Protein AF-A0A5M6DFV0-F1 (afdb_monomer_lite)

Sequence (159 aa):
MPEANSPAPLLLTHPREGDTVSFVWHGDRFVHTVRLGSFSVASESADSDPTWPTSPPIQQLSIETLGGHPVALGVGGAGQSHWSLSVEPTTDGFLFDCACRVKQQPGWLGSSYPTQPGLSILAHDGSVIRQDEAGVRIEPSPVLSDAGTYRWKYEIRPS

Structure (mmCIF, N/CA/C/O backbone):
data_AF-A0A5M6DFV0-F1
#
_entry.id   AF-A0A5M6DFV0-F1
#
loop_
_atom_site.group_PDB
_atom_site.id
_atom_site.type_symbol
_atom_site.label_atom_id
_atom_site.label_alt_id
_atom_site.label_comp_id
_atom_site.label_asym_id
_atom_site.label_entity_id
_atom_site.label_seq_id
_atom_site.pdbx_PDB_ins_code
_atom_site.Cartn_x
_atom_site.Cartn_y
_atom_site.Cartn_z
_atom_site.occupancy
_atom_site.B_iso_or_equiv
_atom_site.auth_seq_id
_atom_site.auth_comp_id
_atom_site.auth_asym_id
_atom_site.auth_atom_id
_atom_site.pdbx_PDB_model_num
ATOM 1 N N . MET A 1 1 ? -0.081 -26.412 5.767 1.00 44.12 1 MET A N 1
ATOM 2 C CA . MET A 1 1 ? 1.079 -26.315 6.677 1.00 44.12 1 MET A CA 1
ATOM 3 C C . MET A 1 1 ? 1.759 -24.995 6.370 1.00 44.12 1 MET A C 1
ATOM 5 O O . MET A 1 1 ? 1.898 -24.734 5.182 1.00 44.12 1 MET A O 1
ATOM 9 N N . PRO A 1 2 ? 2.083 -24.142 7.356 1.00 48.56 2 PRO A N 1
ATOM 10 C CA . PRO A 1 2 ? 2.877 -22.946 7.080 1.00 48.56 2 PRO A CA 1
ATOM 11 C C . PRO A 1 2 ? 4.197 -23.381 6.429 1.00 48.56 2 PRO A C 1
ATOM 13 O O . PRO A 1 2 ? 4.803 -24.357 6.878 1.00 48.56 2 PRO A O 1
ATOM 16 N N . GLU A 1 3 ? 4.592 -22.733 5.332 1.00 57.72 3 GLU A N 1
ATOM 17 C CA . GLU A 1 3 ? 5.903 -22.974 4.729 1.00 57.72 3 GLU A CA 1
ATOM 18 C C . GLU A 1 3 ? 6.972 -22.690 5.783 1.00 57.72 3 GLU A C 1
ATOM 20 O O . GLU A 1 3 ? 6.885 -21.712 6.524 1.00 57.72 3 GLU A O 1
ATOM 25 N N . ALA A 1 4 ? 7.966 -23.571 5.886 1.00 57.91 4 ALA A N 1
ATOM 26 C CA . ALA A 1 4 ? 8.874 -23.659 7.030 1.00 57.91 4 ALA A CA 1
ATOM 27 C C . ALA A 1 4 ? 9.754 -22.411 7.284 1.00 57.91 4 ALA A C 1
ATOM 29 O O . ALA A 1 4 ? 10.561 -22.440 8.203 1.00 57.91 4 ALA A O 1
ATOM 30 N N . ASN A 1 5 ? 9.592 -21.328 6.513 1.00 67.12 5 ASN A N 1
ATOM 31 C CA . ASN A 1 5 ? 10.370 -20.089 6.589 1.00 67.12 5 ASN A CA 1
ATOM 32 C C . ASN A 1 5 ? 9.534 -18.799 6.412 1.00 67.12 5 ASN A C 1
ATOM 34 O O . ASN A 1 5 ? 10.100 -17.750 6.109 1.00 67.12 5 ASN A O 1
ATOM 38 N N . SER A 1 6 ? 8.207 -18.835 6.569 1.00 82.94 6 SER A N 1
ATOM 39 C CA . SER A 1 6 ? 7.390 -17.614 6.474 1.00 82.94 6 SER A CA 1
ATOM 40 C C . SER A 1 6 ? 7.496 -16.759 7.752 1.00 82.94 6 SER A C 1
ATOM 42 O O . SER A 1 6 ? 7.307 -17.294 8.848 1.00 82.94 6 SER A O 1
ATOM 44 N N . PRO A 1 7 ? 7.751 -15.439 7.652 1.00 90.62 7 PRO A N 1
ATOM 45 C CA . PRO A 1 7 ? 7.659 -14.514 8.777 1.00 90.62 7 PRO A CA 1
ATOM 46 C C . PRO A 1 7 ? 6.295 -14.557 9.474 1.00 90.62 7 PRO A C 1
ATOM 48 O O . PRO A 1 7 ? 5.261 -14.817 8.852 1.00 90.62 7 PRO A O 1
ATOM 51 N N . ALA A 1 8 ? 6.289 -14.249 10.773 1.00 93.56 8 ALA A N 1
ATOM 52 C CA . ALA A 1 8 ? 5.051 -14.087 11.523 1.00 93.56 8 ALA A CA 1
ATOM 53 C C . ALA A 1 8 ? 4.226 -12.905 10.969 1.00 93.56 8 ALA A C 1
ATOM 55 O O . ALA A 1 8 ? 4.811 -11.903 10.547 1.00 93.56 8 ALA A O 1
ATOM 56 N N . PRO A 1 9 ? 2.883 -12.988 10.992 1.00 96.25 9 PRO A N 1
ATOM 57 C CA . PRO A 1 9 ? 2.037 -11.851 10.660 1.00 96.25 9 PRO A CA 1
ATOM 58 C C . PRO A 1 9 ? 2.325 -10.646 11.558 1.00 96.25 9 PRO A C 1
ATOM 60 O O . PRO A 1 9 ? 2.574 -10.797 12.755 1.00 96.25 9 PRO A O 1
ATOM 63 N N . LEU A 1 10 ? 2.237 -9.451 10.981 1.00 97.94 10 LEU A N 1
ATOM 64 C CA . LEU A 1 10 ? 2.414 -8.182 11.684 1.00 97.94 10 LEU A CA 1
ATOM 65 C C . LEU A 1 10 ? 1.093 -7.410 11.681 1.00 97.94 10 LEU A C 1
ATOM 67 O O . LEU A 1 10 ? 0.304 -7.516 10.742 1.00 97.94 10 LEU A O 1
ATOM 71 N N . LEU A 1 11 ? 0.835 -6.648 12.741 1.00 98.19 11 LEU A N 1
ATOM 72 C CA . LEU A 1 11 ? -0.412 -5.906 12.912 1.00 98.19 11 LEU A CA 1
ATOM 73 C C . LEU A 1 11 ? -0.116 -4.473 13.343 1.00 98.19 11 LEU A C 1
ATOM 75 O O . LEU A 1 11 ? 0.321 -4.239 14.467 1.00 98.19 11 LEU A O 1
ATOM 79 N N . LEU A 1 12 ? -0.385 -3.524 12.453 1.00 98.31 12 LEU A N 1
ATOM 80 C CA . LEU A 1 12 ? -0.376 -2.101 12.760 1.00 98.31 12 LEU A CA 1
ATOM 81 C C . LEU A 1 12 ? -1.765 -1.695 13.258 1.00 98.31 12 LEU A C 1
ATOM 83 O O . LEU A 1 12 ? -2.763 -1.911 12.572 1.00 98.31 12 LEU A O 1
ATOM 87 N N . THR A 1 13 ? -1.835 -1.107 14.447 1.00 97.56 13 THR A N 1
ATOM 88 C CA . THR A 1 13 ? -3.092 -0.674 15.070 1.00 97.56 13 THR A CA 1
ATOM 89 C C . THR A 1 13 ? -3.304 0.824 14.913 1.00 97.56 13 THR A C 1
ATOM 91 O O . THR A 1 13 ? -2.373 1.608 15.107 1.00 97.56 13 THR A O 1
ATOM 94 N N . HIS A 1 14 ? -4.539 1.227 14.633 1.00 97.06 14 HIS A N 1
ATOM 95 C CA . HIS A 1 14 ? -4.963 2.619 14.705 1.00 97.06 14 HIS A CA 1
ATOM 96 C C . HIS A 1 14 ? -5.270 3.018 16.165 1.00 97.06 14 HIS A C 1
ATOM 98 O O . HIS A 1 14 ? -5.661 2.163 16.961 1.00 97.06 14 HIS A O 1
ATOM 104 N N . PRO A 1 15 ? -5.187 4.311 16.535 1.00 94.25 15 PRO A N 1
ATOM 105 C CA . PRO A 1 15 ? -5.707 4.800 17.819 1.00 94.25 15 PRO A CA 1
ATOM 106 C C . PRO A 1 15 ? -7.225 4.617 18.002 1.00 94.25 15 PRO A C 1
ATOM 108 O O . PRO A 1 15 ? -7.719 4.597 19.127 1.00 94.25 15 PRO A O 1
ATOM 111 N N . ARG A 1 16 ? -7.972 4.499 16.897 1.00 93.44 16 ARG A N 1
ATOM 112 C CA . ARG A 1 16 ? -9.397 4.132 16.896 1.00 93.44 16 ARG A CA 1
ATOM 113 C C . ARG A 1 16 ? -9.510 2.624 17.082 1.00 93.44 16 ARG A C 1
ATOM 115 O O . ARG A 1 16 ? -8.908 1.862 16.333 1.00 93.44 16 ARG A O 1
ATOM 122 N N . GLU A 1 17 ? -10.291 2.205 18.069 1.00 92.25 17 GLU A N 1
ATOM 123 C CA . GLU A 1 17 ? -10.467 0.792 18.389 1.00 92.25 17 GLU A CA 1
ATOM 124 C C . GLU A 1 17 ? -11.009 0.000 17.186 1.00 92.25 17 GLU A C 1
ATOM 126 O O . GLU A 1 17 ? -11.969 0.412 16.538 1.00 92.25 17 GLU A O 1
ATOM 131 N N . GLY A 1 18 ? -10.382 -1.144 16.894 1.00 92.38 18 GLY A N 1
ATOM 132 C CA . GLY A 1 18 ? -10.778 -2.057 15.815 1.00 92.38 18 GLY A CA 1
ATOM 133 C C . GLY A 1 18 ? -10.144 -1.777 14.447 1.00 92.38 18 GLY A C 1
ATOM 134 O O . GLY A 1 18 ? -10.047 -2.702 13.633 1.00 92.38 18 GLY A O 1
ATOM 135 N N . ASP A 1 19 ? -9.645 -0.562 14.216 1.00 97.69 19 ASP A N 1
ATOM 136 C CA . ASP A 1 19 ? -9.029 -0.166 12.949 1.00 97.69 19 ASP A CA 1
ATOM 137 C C . ASP A 1 19 ? -7.572 -0.652 12.885 1.00 97.69 19 ASP A C 1
ATOM 139 O O . ASP A 1 19 ? -6.765 -0.423 13.792 1.00 97.69 19 ASP A O 1
ATOM 143 N N . THR A 1 20 ? -7.223 -1.381 11.823 1.00 98.38 20 THR A N 1
ATOM 144 C CA . THR A 1 20 ? -5.929 -2.075 11.717 1.00 98.38 20 THR A CA 1
ATOM 145 C C . THR A 1 20 ? -5.436 -2.208 10.279 1.00 98.38 20 THR A C 1
ATOM 147 O O . THR A 1 20 ? -6.224 -2.239 9.333 1.00 98.38 20 THR A O 1
ATOM 150 N N . VAL A 1 21 ? -4.122 -2.381 10.124 1.00 98.62 21 VAL A N 1
ATOM 151 C CA . VAL A 1 21 ? -3.506 -2.960 8.926 1.00 98.62 21 VAL A CA 1
ATOM 152 C C . VAL A 1 21 ? -2.794 -4.242 9.331 1.00 98.62 21 VAL A C 1
ATOM 154 O O . VAL A 1 21 ? -1.834 -4.223 10.100 1.00 98.62 21 VAL A O 1
ATOM 157 N N . SER A 1 22 ? -3.285 -5.370 8.830 1.00 98.19 22 SER A N 1
ATOM 158 C CA . SER A 1 22 ? -2.641 -6.672 9.016 1.00 98.19 22 SER A CA 1
ATOM 159 C C . SER A 1 22 ? -1.747 -6.982 7.827 1.00 98.19 22 SER A C 1
ATOM 161 O O . SER A 1 22 ? -2.155 -6.758 6.694 1.00 98.19 22 SER A O 1
ATOM 163 N N . PHE A 1 23 ? -0.553 -7.504 8.079 1.00 97.88 23 PHE A N 1
ATOM 164 C CA . PHE A 1 23 ? 0.416 -7.915 7.071 1.00 97.88 23 PHE A CA 1
ATOM 165 C C . PHE A 1 23 ? 0.651 -9.413 7.219 1.00 97.88 23 PHE A C 1
ATOM 167 O O . PHE A 1 23 ? 1.129 -9.874 8.257 1.00 97.88 23 PHE A O 1
ATOM 174 N N . VAL A 1 24 ? 0.306 -10.179 6.190 1.00 96.06 24 VAL A N 1
ATOM 175 C CA . VAL A 1 24 ? 0.406 -11.640 6.186 1.00 96.06 24 VAL A CA 1
ATOM 176 C C . VAL A 1 24 ? 1.332 -12.066 5.061 1.00 96.06 24 VAL A C 1
ATOM 178 O O . VAL A 1 24 ? 1.206 -11.598 3.931 1.00 96.06 24 VAL A O 1
ATOM 181 N N . TRP A 1 25 ? 2.273 -12.951 5.375 1.00 93.75 25 TRP A N 1
ATOM 182 C CA . TRP A 1 25 ? 3.174 -13.506 4.376 1.00 93.75 25 TRP A CA 1
ATOM 183 C C . TRP A 1 25 ? 2.415 -14.378 3.368 1.00 93.75 25 TRP A C 1
ATOM 185 O O . TRP A 1 25 ? 1.674 -15.282 3.756 1.00 93.75 25 TRP A O 1
ATOM 195 N N . HIS A 1 26 ? 2.625 -14.127 2.078 1.00 91.00 26 HIS A N 1
ATOM 196 C CA . HIS A 1 26 ? 2.062 -14.890 0.973 1.00 91.00 26 HIS A CA 1
ATOM 197 C C . HIS A 1 26 ? 3.139 -15.111 -0.095 1.00 91.00 26 HIS A C 1
ATOM 199 O O . HIS A 1 26 ? 3.546 -14.174 -0.782 1.00 91.00 26 HIS A O 1
ATOM 205 N N . GLY A 1 27 ? 3.593 -16.358 -0.246 1.00 89.38 27 GLY A N 1
ATOM 206 C CA . GLY A 1 27 ? 4.650 -16.719 -1.192 1.00 89.38 27 GLY A CA 1
ATOM 207 C C . GLY A 1 27 ? 5.998 -16.115 -0.799 1.00 89.38 27 GLY A C 1
ATOM 208 O O . GLY A 1 27 ? 6.702 -16.658 0.047 1.00 89.38 27 GLY A O 1
ATOM 209 N N . ASP A 1 28 ? 6.349 -14.984 -1.403 1.00 89.56 28 ASP A N 1
ATOM 210 C CA . ASP A 1 28 ? 7.638 -14.303 -1.252 1.00 89.56 28 ASP A CA 1
ATOM 211 C C . ASP A 1 28 ? 7.520 -12.870 -0.705 1.00 89.56 28 ASP A C 1
ATOM 213 O O . ASP A 1 28 ? 8.507 -12.139 -0.720 1.00 89.56 28 ASP A O 1
ATOM 217 N N . ARG A 1 29 ? 6.331 -12.436 -0.270 1.00 93.00 29 ARG A N 1
ATOM 218 C CA . ARG A 1 29 ? 6.075 -11.059 0.178 1.00 93.00 29 ARG A CA 1
ATOM 219 C C . ARG A 1 29 ? 4.959 -10.979 1.212 1.00 93.00 29 ARG A C 1
ATOM 221 O O . ARG A 1 29 ? 4.146 -11.888 1.349 1.00 93.00 29 ARG A O 1
ATOM 228 N N . PHE A 1 30 ? 4.880 -9.855 1.911 1.00 95.06 30 PHE A N 1
ATOM 229 C CA . PHE A 1 30 ? 3.728 -9.482 2.715 1.00 95.06 30 PHE A CA 1
ATOM 230 C C . PHE A 1 30 ? 2.609 -8.929 1.835 1.00 95.06 30 PHE A C 1
ATOM 232 O O . PHE A 1 30 ? 2.827 -8.057 0.996 1.00 95.06 30 PHE A O 1
ATOM 239 N N . VAL A 1 31 ? 1.399 -9.406 2.095 1.00 95.31 31 VAL A N 1
ATOM 240 C CA . VAL A 1 31 ? 0.143 -8.848 1.594 1.00 95.31 31 VAL A CA 1
ATOM 241 C C . VAL A 1 31 ? -0.551 -8.192 2.767 1.00 95.31 31 VAL A C 1
ATOM 243 O O . VAL A 1 31 ? -0.577 -8.756 3.865 1.00 95.31 31 VAL A O 1
ATOM 246 N N . HIS A 1 32 ? -1.105 -7.003 2.556 1.00 97.00 32 HIS A N 1
ATOM 247 C CA . HIS A 1 32 ? -1.738 -6.259 3.633 1.00 97.00 32 HIS A CA 1
ATOM 248 C C . HIS A 1 32 ? -3.247 -6.181 3.471 1.00 97.00 32 HIS A C 1
ATOM 250 O O . HIS A 1 32 ? -3.776 -6.102 2.369 1.00 97.00 32 HIS A O 1
ATOM 256 N N . THR A 1 33 ? -3.952 -6.199 4.594 1.00 98.12 33 THR A N 1
ATOM 257 C CA . THR A 1 33 ? -5.394 -5.974 4.661 1.00 98.12 33 THR A CA 1
ATOM 258 C C . THR A 1 33 ? -5.666 -4.834 5.617 1.00 98.12 33 THR A C 1
ATOM 260 O O . THR A 1 33 ? -5.312 -4.919 6.796 1.00 98.12 33 THR A O 1
ATOM 263 N N . VAL A 1 34 ? -6.305 -3.789 5.102 1.00 98.44 34 VAL A N 1
ATOM 264 C CA . VAL A 1 34 ? -6.795 -2.653 5.879 1.00 98.44 34 VAL A CA 1
ATOM 265 C C . VAL A 1 34 ? -8.194 -2.985 6.373 1.00 98.44 34 VAL A C 1
ATOM 267 O O . VAL A 1 34 ? -9.046 -3.388 5.584 1.00 98.44 34 VAL A O 1
ATOM 270 N N . ARG A 1 35 ? -8.434 -2.816 7.671 1.00 98.25 35 ARG A N 1
ATOM 271 C CA . ARG A 1 35 ? -9.747 -2.923 8.307 1.00 98.25 35 ARG A CA 1
ATOM 272 C C . ARG A 1 35 ? -10.076 -1.595 8.973 1.00 98.25 35 ARG A C 1
ATOM 274 O O . ARG A 1 35 ? -9.296 -1.136 9.803 1.00 98.25 35 ARG A O 1
ATOM 281 N N . LEU A 1 36 ? -11.220 -1.020 8.614 1.00 97.62 36 LEU A N 1
ATOM 282 C CA . LEU A 1 36 ? -11.745 0.224 9.175 1.00 97.62 36 LEU A CA 1
ATOM 283 C C . LEU A 1 36 ? -13.221 0.009 9.528 1.00 97.62 36 LEU A C 1
ATOM 285 O O . LEU A 1 36 ? -14.068 -0.147 8.645 1.00 97.62 36 LEU A O 1
ATOM 289 N N . GLY A 1 37 ? -13.528 -0.079 10.821 1.00 94.31 37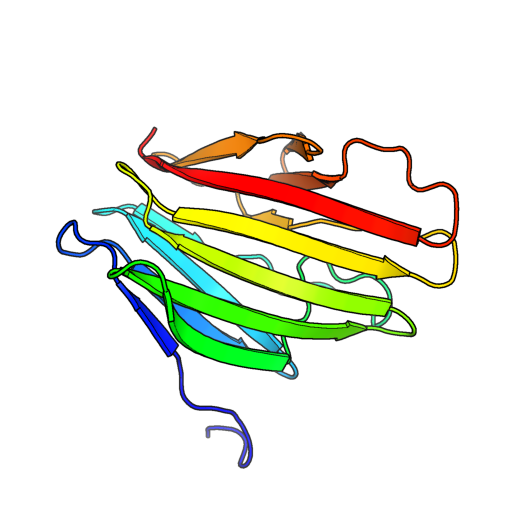 GLY A N 1
ATOM 290 C CA . GLY A 1 37 ? -14.831 -0.507 11.321 1.00 94.31 37 GLY A CA 1
ATOM 291 C C . GLY A 1 37 ? -15.241 -1.879 10.769 1.00 94.31 37 GLY A C 1
ATOM 292 O O . GLY A 1 37 ? -14.542 -2.879 10.938 1.00 94.31 37 GLY A O 1
ATOM 293 N N . SER A 1 38 ? -16.393 -1.928 10.097 1.00 94.25 38 SER A N 1
ATOM 294 C CA . SER A 1 38 ? -16.916 -3.136 9.443 1.00 94.25 38 SER A CA 1
ATOM 295 C C . SER A 1 38 ? -16.365 -3.374 8.035 1.00 94.25 38 SER A C 1
ATOM 297 O O . SER A 1 38 ? -16.689 -4.391 7.424 1.00 94.25 38 SER A O 1
ATOM 299 N N . PHE A 1 39 ? -15.593 -2.435 7.487 1.00 96.69 39 PHE A N 1
ATOM 300 C CA . PHE A 1 39 ? -15.078 -2.514 6.126 1.00 96.69 39 PHE A CA 1
ATOM 301 C C . PHE A 1 39 ? -13.662 -3.078 6.119 1.00 96.69 39 PHE A C 1
ATOM 303 O O . PHE A 1 39 ? -12.860 -2.808 7.016 1.00 96.69 39 PHE A O 1
ATOM 310 N N . SER A 1 40 ? -13.331 -3.844 5.083 1.00 96.88 40 SER A N 1
ATOM 311 C CA . SER A 1 40 ? -11.971 -4.331 4.883 1.00 96.88 40 SER A CA 1
ATOM 312 C C . SER A 1 40 ? -11.620 -4.430 3.412 1.00 96.88 40 SER A C 1
ATOM 314 O 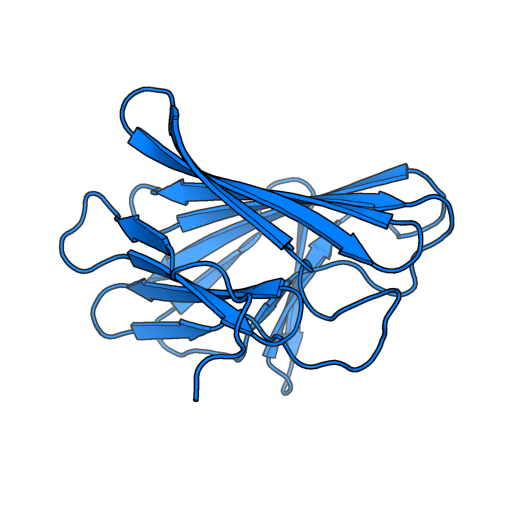O . SER A 1 40 ? -12.454 -4.856 2.619 1.00 96.88 40 SER A O 1
ATOM 316 N N . VAL A 1 41 ? -10.375 -4.110 3.076 1.00 97.25 41 VAL A N 1
ATOM 317 C CA . VAL A 1 41 ? -9.827 -4.265 1.727 1.00 97.25 41 VAL A CA 1
ATOM 318 C C . VAL A 1 41 ? -8.408 -4.820 1.810 1.00 97.25 41 VAL A C 1
ATOM 320 O O . VAL A 1 41 ? -7.595 -4.357 2.612 1.00 97.25 41 VAL A O 1
ATOM 323 N N . ALA A 1 42 ? -8.123 -5.845 1.010 1.00 95.81 42 ALA A N 1
ATOM 324 C CA . ALA A 1 42 ? -6.789 -6.419 0.876 1.00 95.81 42 ALA A CA 1
ATOM 325 C C . ALA A 1 42 ? -6.090 -5.828 -0.349 1.00 95.81 42 ALA A C 1
ATOM 327 O O . ALA A 1 42 ? -6.742 -5.596 -1.368 1.00 95.81 42 ALA A O 1
ATOM 328 N N . SER A 1 43 ? -4.782 -5.596 -0.258 1.00 94.44 43 SER A N 1
ATOM 329 C CA . SER A 1 43 ? -3.988 -5.310 -1.448 1.00 94.44 43 SER A CA 1
ATOM 330 C C . SER A 1 43 ? -3.943 -6.527 -2.358 1.00 94.44 43 SER A C 1
ATOM 332 O O . SER A 1 43 ? -3.898 -7.676 -1.909 1.00 94.44 43 SER A O 1
ATOM 334 N N . GLU A 1 44 ? -3.960 -6.272 -3.659 1.00 90.06 44 GLU A N 1
ATOM 335 C CA . GLU A 1 44 ? -3.811 -7.331 -4.641 1.00 90.06 44 GLU A CA 1
ATOM 336 C C . GLU A 1 44 ? -2.369 -7.825 -4.629 1.00 90.06 44 GLU A C 1
ATOM 338 O O . GLU A 1 44 ? -1.420 -7.064 -4.830 1.00 90.06 44 GLU A O 1
ATOM 343 N N . SER A 1 45 ? -2.221 -9.121 -4.373 1.00 75.75 45 SER A N 1
ATOM 344 C CA . SER A 1 45 ? -0.951 -9.841 -4.445 1.00 75.75 45 SER A CA 1
ATOM 345 C C . SER A 1 45 ? -0.748 -10.538 -5.787 1.00 75.75 45 SER A C 1
ATOM 347 O O . SER A 1 45 ? 0.352 -11.005 -6.083 1.00 75.75 45 SER A O 1
ATOM 349 N N . ALA A 1 46 ? -1.818 -10.640 -6.577 1.00 54.25 46 ALA A N 1
ATOM 350 C CA . ALA A 1 46 ? -1.844 -11.359 -7.831 1.00 54.25 46 ALA A CA 1
ATOM 351 C C . ALA A 1 46 ? -1.341 -10.442 -8.949 1.00 54.25 46 ALA A C 1
ATOM 353 O O . ALA A 1 46 ? -2.090 -9.617 -9.457 1.00 54.25 46 ALA A O 1
ATOM 354 N N . ASP A 1 47 ? -0.064 -10.571 -9.310 1.00 59.84 47 ASP A N 1
ATOM 355 C CA . ASP A 1 47 ? 0.227 -11.076 -10.649 1.00 59.84 47 ASP A CA 1
ATOM 356 C C . ASP A 1 47 ? 1.659 -11.597 -10.816 1.00 59.84 47 ASP A C 1
ATOM 358 O O . ASP A 1 47 ? 2.598 -11.190 -10.134 1.00 59.84 47 ASP A O 1
ATOM 362 N N . SER A 1 48 ? 1.771 -12.532 -11.758 1.00 55.22 48 SER A N 1
AT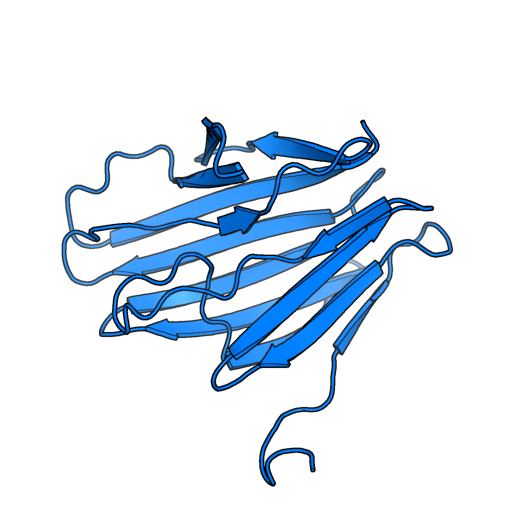OM 363 C CA . SER A 1 48 ? 2.922 -13.377 -12.102 1.00 55.22 48 SER A CA 1
ATOM 364 C C . SER A 1 48 ? 4.165 -12.660 -12.643 1.00 55.22 48 SER A C 1
ATOM 366 O O . SER A 1 48 ? 5.133 -13.342 -12.980 1.00 55.22 48 SER A O 1
ATOM 368 N N . ASP A 1 49 ? 4.164 -11.326 -12.744 1.00 74.88 49 ASP A N 1
ATOM 369 C CA . ASP A 1 49 ? 5.314 -10.590 -13.266 1.00 74.88 49 ASP A CA 1
ATOM 370 C C . ASP A 1 49 ? 6.409 -10.493 -12.184 1.00 74.88 49 ASP A C 1
ATOM 372 O O . ASP A 1 49 ? 6.256 -9.761 -11.198 1.00 74.88 49 ASP A O 1
ATOM 376 N N . PRO A 1 50 ? 7.545 -11.201 -12.346 1.00 79.19 50 PRO A N 1
ATOM 377 C CA . PRO A 1 50 ? 8.639 -11.163 -11.376 1.00 79.19 50 PRO A CA 1
ATOM 378 C C . PRO A 1 50 ? 9.373 -9.809 -11.354 1.00 79.19 50 PRO A C 1
ATOM 380 O O . PRO A 1 50 ? 10.263 -9.601 -10.526 1.00 79.19 50 PRO A O 1
ATOM 383 N N . THR A 1 51 ? 9.038 -8.902 -12.273 1.00 85.50 51 THR A N 1
ATOM 384 C CA . THR A 1 51 ? 9.686 -7.606 -12.491 1.00 85.50 51 THR A CA 1
ATOM 385 C C . THR A 1 51 ? 8.809 -6.452 -12.015 1.00 85.50 51 THR A C 1
ATOM 387 O O . THR A 1 51 ? 9.305 -5.583 -11.296 1.00 85.50 51 THR A O 1
ATOM 390 N N . TRP A 1 52 ? 7.524 -6.445 -12.387 1.00 88.62 52 TRP A N 1
ATOM 391 C CA . TRP A 1 52 ? 6.592 -5.336 -12.129 1.00 88.62 52 TRP A CA 1
ATOM 392 C C . TRP A 1 52 ? 5.273 -5.824 -11.514 1.00 88.62 52 TRP A C 1
ATOM 394 O O . TRP A 1 52 ? 4.243 -5.844 -12.188 1.00 88.62 52 TRP A O 1
ATOM 404 N N . PRO A 1 53 ? 5.279 -6.230 -10.234 1.00 89.12 53 PRO A N 1
ATOM 405 C CA . PRO A 1 53 ? 4.075 -6.723 -9.577 1.00 89.12 53 PRO A CA 1
ATOM 406 C C . PRO A 1 53 ? 3.006 -5.632 -9.413 1.00 89.12 53 PRO A C 1
ATOM 408 O O . PRO A 1 53 ? 3.309 -4.439 -9.358 1.00 89.12 53 PRO A O 1
ATOM 411 N N . THR A 1 54 ? 1.748 -6.054 -9.272 1.00 89.12 54 THR A N 1
ATOM 412 C CA . THR A 1 54 ? 0.566 -5.181 -9.126 1.00 89.12 54 THR A CA 1
ATOM 413 C C . THR A 1 54 ? 0.552 -4.353 -7.837 1.00 89.12 54 THR A C 1
ATOM 415 O O . THR A 1 54 ? -0.111 -3.312 -7.791 1.00 89.12 54 THR A O 1
ATOM 418 N N . SER A 1 55 ? 1.325 -4.772 -6.831 1.00 89.38 55 SER A N 1
ATOM 419 C CA . SER A 1 55 ? 1.566 -4.068 -5.565 1.00 89.38 55 SER A CA 1
ATOM 420 C C . SER A 1 55 ? 3.026 -4.234 -5.099 1.00 89.38 55 SER A C 1
ATOM 422 O O . SER A 1 55 ? 3.690 -5.190 -5.519 1.00 89.38 55 SER A O 1
ATOM 424 N N . PRO A 1 56 ? 3.541 -3.358 -4.204 1.00 92.19 56 PRO A N 1
ATOM 425 C CA . PRO A 1 56 ? 4.905 -3.454 -3.685 1.00 92.19 56 PRO A CA 1
ATOM 426 C C . PRO A 1 56 ? 5.240 -4.838 -3.098 1.00 92.19 56 PRO A C 1
ATOM 428 O O . PRO A 1 56 ? 4.548 -5.295 -2.188 1.00 92.19 56 PRO A O 1
ATOM 431 N N . PRO A 1 57 ? 6.319 -5.502 -3.550 1.00 94.12 57 PRO A N 1
ATOM 432 C CA . PRO A 1 57 ? 6.722 -6.829 -3.090 1.00 94.12 57 PRO A CA 1
ATOM 433 C C . PRO A 1 57 ? 7.510 -6.756 -1.775 1.00 94.12 57 PRO A C 1
ATOM 435 O O . PRO A 1 57 ? 8.704 -7.050 -1.736 1.00 94.12 57 PRO A O 1
ATOM 438 N N . ILE A 1 58 ? 6.870 -6.309 -0.695 1.00 96.00 58 ILE A N 1
ATOM 439 C CA . ILE A 1 58 ? 7.541 -6.099 0.595 1.00 96.00 58 ILE A CA 1
ATOM 440 C C . ILE A 1 58 ? 7.947 -7.440 1.215 1.00 96.00 58 ILE A C 1
ATOM 442 O O . ILE A 1 58 ? 7.101 -8.269 1.520 1.00 96.00 58 ILE A O 1
ATOM 446 N N . GLN A 1 59 ? 9.245 -7.643 1.422 1.00 95.19 59 GLN A N 1
ATOM 447 C CA . GLN A 1 59 ? 9.849 -8.898 1.898 1.00 95.19 59 GLN A CA 1
ATOM 448 C C . GLN A 1 59 ? 10.332 -8.810 3.344 1.00 95.19 59 GLN A C 1
ATOM 450 O O . GLN A 1 59 ? 10.415 -9.813 4.048 1.00 95.19 59 GLN A O 1
ATOM 455 N N . GLN A 1 60 ? 10.662 -7.604 3.793 1.00 96.88 60 GLN A N 1
ATOM 456 C CA . GLN A 1 60 ? 11.027 -7.318 5.170 1.00 96.88 60 GLN A CA 1
ATOM 457 C C . GLN A 1 60 ? 10.126 -6.199 5.661 1.00 96.88 60 GLN A C 1
ATOM 459 O O . GLN A 1 60 ? 9.974 -5.191 4.975 1.00 96.88 60 GLN A O 1
ATOM 464 N N . LEU A 1 61 ? 9.524 -6.393 6.829 1.00 97.69 61 LEU A N 1
ATOM 465 C CA . LEU A 1 61 ? 8.624 -5.434 7.452 1.00 97.69 61 LEU A CA 1
ATOM 466 C C . LEU A 1 61 ? 8.901 -5.407 8.956 1.00 97.69 61 LEU A C 1
ATOM 468 O O . LEU A 1 61 ? 9.084 -6.461 9.567 1.00 97.69 61 LEU A O 1
ATOM 472 N N . SER A 1 62 ? 8.898 -4.221 9.552 1.00 97.94 62 SER A N 1
ATOM 473 C CA . SER A 1 62 ? 8.847 -4.037 11.000 1.00 97.94 62 SER A CA 1
ATOM 474 C C . SER A 1 62 ? 7.792 -2.999 11.369 1.00 97.94 62 SER A C 1
ATOM 476 O O . SER A 1 62 ? 7.344 -2.220 10.527 1.00 97.94 62 SER A O 1
ATOM 478 N N . ILE A 1 63 ? 7.354 -3.022 12.627 1.00 98.19 63 ILE A N 1
ATOM 479 C CA . ILE A 1 63 ? 6.498 -1.984 13.201 1.00 98.19 63 ILE A CA 1
ATOM 480 C C . ILE A 1 63 ? 7.331 -1.271 14.254 1.00 98.19 63 ILE A C 1
ATOM 482 O O . ILE A 1 63 ? 7.711 -1.872 15.256 1.00 98.19 63 ILE A O 1
ATOM 486 N N . GLU A 1 64 ? 7.603 0.002 14.010 1.00 97.38 64 GLU A N 1
ATOM 487 C CA . GLU A 1 64 ? 8.430 0.853 14.858 1.00 97.38 64 GLU A CA 1
ATOM 488 C C . GLU A 1 64 ? 7.580 1.946 15.501 1.00 97.38 64 GLU A C 1
ATOM 490 O O . GLU A 1 64 ? 6.515 2.298 15.001 1.00 97.38 64 GLU A O 1
ATOM 495 N N . THR A 1 65 ? 8.052 2.523 16.605 1.00 96.50 65 THR A N 1
ATOM 496 C CA . THR A 1 65 ? 7.437 3.733 17.171 1.00 96.50 65 THR A CA 1
ATOM 497 C C . THR A 1 65 ? 8.202 4.962 16.699 1.00 96.50 65 THR A C 1
ATOM 499 O O . THR A 1 65 ? 9.338 5.182 17.117 1.00 96.50 65 THR A O 1
ATOM 502 N N . LEU A 1 66 ? 7.575 5.790 15.864 1.00 93.62 66 LEU A N 1
ATOM 503 C CA . LEU A 1 66 ? 8.132 7.049 15.365 1.00 93.62 66 LEU A CA 1
ATOM 504 C C . LEU A 1 66 ? 7.220 8.195 15.795 1.00 93.62 66 LEU A C 1
ATOM 506 O O . LEU A 1 66 ? 6.005 8.078 15.726 1.00 93.62 66 LEU A O 1
ATOM 510 N N . GLY A 1 67 ? 7.777 9.295 16.312 1.00 89.00 67 GLY A N 1
ATOM 511 C CA . GLY A 1 67 ? 6.961 10.444 16.738 1.00 89.00 67 GLY A CA 1
ATOM 512 C C . GLY A 1 67 ? 5.853 10.104 17.753 1.00 89.00 67 GLY A C 1
ATOM 513 O O . GLY A 1 67 ? 4.826 10.776 17.782 1.00 89.00 67 GLY A O 1
ATOM 514 N N . GLY A 1 68 ? 6.032 9.043 18.552 1.00 91.06 68 GLY A N 1
ATOM 515 C CA . GLY A 1 68 ? 5.071 8.596 19.567 1.00 91.06 68 GLY A CA 1
ATOM 516 C C . GLY A 1 68 ? 3.916 7.721 19.066 1.00 91.06 68 GLY A C 1
ATOM 517 O O . GLY A 1 68 ? 3.026 7.421 19.857 1.00 91.06 68 GLY A O 1
ATOM 518 N N . HIS A 1 69 ? 3.912 7.295 17.802 1.00 92.25 69 HIS A N 1
ATOM 519 C CA . HIS A 1 69 ? 2.876 6.429 17.231 1.00 92.25 69 HIS A CA 1
ATOM 520 C C . HIS A 1 69 ? 3.495 5.265 16.438 1.00 92.25 69 HIS A C 1
ATOM 522 O O . HIS A 1 69 ? 4.653 5.353 16.018 1.00 92.25 69 HIS A O 1
ATOM 528 N N . PRO A 1 70 ? 2.773 4.140 16.274 1.00 96.75 70 PRO A N 1
ATOM 529 C CA . PRO A 1 70 ? 3.287 3.003 15.528 1.00 96.75 70 PRO A CA 1
ATOM 530 C C . PRO A 1 70 ? 3.281 3.293 14.021 1.00 96.75 70 PRO A C 1
ATOM 532 O O . PRO A 1 70 ? 2.311 3.830 13.488 1.00 96.75 70 PRO A O 1
ATOM 535 N N . VAL A 1 71 ? 4.351 2.896 13.339 1.00 98.12 71 VAL A N 1
ATOM 536 C CA . VAL A 1 71 ? 4.543 3.026 11.892 1.00 98.12 71 VAL A CA 1
ATOM 537 C C . VAL A 1 71 ? 5.090 1.704 11.366 1.00 98.12 71 VAL A C 1
ATOM 539 O O . VAL A 1 71 ? 6.080 1.189 11.887 1.00 98.12 71 VAL A O 1
ATOM 542 N N . ALA A 1 72 ? 4.462 1.141 10.337 1.00 98.50 72 ALA A N 1
ATOM 543 C CA . ALA A 1 72 ? 5.024 -0.006 9.634 1.00 98.50 72 ALA A CA 1
ATOM 544 C C . ALA A 1 72 ? 6.059 0.482 8.618 1.00 98.50 72 ALA A C 1
ATOM 546 O O . ALA A 1 72 ? 5.758 1.370 7.825 1.00 98.50 72 ALA A O 1
ATOM 547 N N . LEU A 1 73 ? 7.250 -0.109 8.622 1.00 98.62 73 LEU A N 1
ATOM 548 C CA . LEU A 1 73 ? 8.323 0.168 7.671 1.00 98.62 73 LEU A CA 1
ATOM 549 C C . LEU A 1 73 ? 8.659 -1.112 6.920 1.00 98.62 73 LEU A C 1
ATOM 551 O O . LEU A 1 73 ? 8.868 -2.159 7.530 1.00 98.62 73 LEU A O 1
ATOM 555 N N . GLY A 1 74 ? 8.710 -1.030 5.596 1.00 97.94 74 GLY A N 1
ATOM 556 C CA . GLY A 1 74 ? 8.909 -2.179 4.731 1.00 97.94 74 GLY A CA 1
ATOM 557 C C . GLY A 1 74 ? 9.912 -1.929 3.624 1.00 97.94 74 GLY A C 1
ATOM 558 O O . GLY A 1 74 ? 9.984 -0.830 3.076 1.00 97.94 74 GLY A O 1
ATOM 559 N N . VAL A 1 75 ? 10.645 -2.976 3.256 1.00 98.12 75 VAL A N 1
ATOM 560 C CA . VAL A 1 75 ? 11.489 -3.007 2.058 1.00 98.12 75 VAL A CA 1
ATOM 561 C C . VAL A 1 75 ? 11.298 -4.306 1.285 1.00 98.12 75 VAL A C 1
ATOM 563 O O . VAL A 1 75 ? 10.939 -5.347 1.840 1.00 98.12 75 VAL A O 1
ATOM 566 N N . GLY A 1 76 ? 11.535 -4.245 -0.019 1.00 95.50 76 GLY A N 1
ATOM 567 C CA . GLY A 1 76 ? 11.355 -5.376 -0.917 1.00 95.50 76 GLY A CA 1
ATOM 568 C C . GLY A 1 76 ? 12.057 -5.203 -2.255 1.00 95.50 76 GLY A C 1
ATOM 569 O O . GLY A 1 76 ? 12.661 -4.163 -2.538 1.00 95.50 76 GLY A O 1
ATOM 570 N N . GLY A 1 77 ? 11.974 -6.231 -3.092 1.00 93.44 77 GLY A N 1
ATOM 571 C CA . 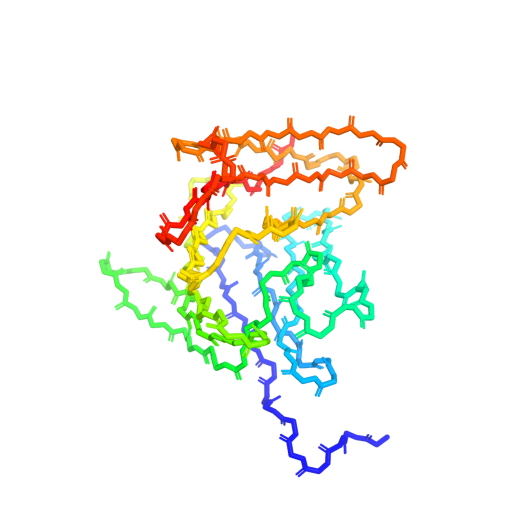GLY A 1 77 ? 12.582 -6.232 -4.415 1.00 93.44 77 GLY A CA 1
ATOM 572 C C . GLY A 1 77 ? 11.803 -7.064 -5.426 1.00 93.44 77 GLY A C 1
ATOM 573 O O . GLY A 1 77 ? 11.245 -8.104 -5.092 1.00 93.44 77 GLY A O 1
ATOM 574 N N . ALA A 1 78 ? 11.807 -6.602 -6.675 1.00 90.69 78 ALA A N 1
ATOM 575 C CA . ALA A 1 78 ? 11.371 -7.358 -7.849 1.00 90.69 78 ALA A CA 1
ATOM 576 C C . ALA A 1 78 ? 12.281 -6.994 -9.028 1.00 90.69 78 ALA A C 1
ATOM 578 O O . ALA A 1 78 ? 12.595 -5.818 -9.238 1.00 90.69 78 ALA A O 1
ATOM 579 N N . GLY A 1 79 ? 12.765 -7.997 -9.763 1.00 89.62 79 GLY A N 1
ATOM 580 C CA . GLY A 1 79 ? 13.775 -7.815 -10.807 1.00 89.62 79 GLY A CA 1
ATOM 581 C C . GLY A 1 79 ? 15.012 -7.037 -10.327 1.00 89.62 79 GLY A C 1
ATOM 582 O O . GLY A 1 79 ? 15.787 -7.512 -9.499 1.00 89.62 79 GLY A O 1
ATOM 583 N N . GLN A 1 80 ? 15.216 -5.838 -10.881 1.00 89.00 80 GLN A N 1
ATOM 584 C CA . GLN A 1 80 ? 16.324 -4.924 -10.547 1.00 89.00 80 GLN A CA 1
ATOM 585 C C . GLN A 1 80 ? 15.883 -3.707 -9.718 1.00 89.00 80 GLN A C 1
ATOM 587 O O . GLN A 1 80 ? 16.645 -2.742 -9.583 1.00 89.00 80 GLN A O 1
ATOM 592 N N . SER A 1 81 ? 14.663 -3.745 -9.189 1.00 92.75 81 SER A N 1
ATOM 593 C CA . SER A 1 81 ? 14.003 -2.618 -8.541 1.00 92.75 81 SER A CA 1
ATOM 594 C C . SER A 1 81 ? 13.953 -2.805 -7.032 1.00 92.75 81 SER A C 1
ATOM 596 O O . SER A 1 81 ? 13.715 -3.910 -6.541 1.00 92.75 81 SER A O 1
ATOM 598 N N . HIS A 1 82 ? 14.171 -1.717 -6.297 1.00 95.50 82 HIS A N 1
ATOM 599 C CA . HIS A 1 82 ? 14.108 -1.698 -4.839 1.00 95.50 82 HIS A CA 1
ATOM 600 C C . HIS A 1 82 ? 12.882 -0.923 -4.380 1.00 95.50 82 HIS A C 1
ATOM 602 O O . HIS A 1 82 ? 12.692 0.220 -4.792 1.00 95.50 82 HIS A O 1
ATOM 608 N N . TRP A 1 83 ? 12.079 -1.537 -3.521 1.00 96.56 83 TRP A N 1
ATOM 609 C CA . TRP A 1 83 ? 10.820 -0.991 -3.038 1.00 96.56 83 TRP A CA 1
ATOM 610 C C . TRP A 1 83 ? 10.931 -0.667 -1.557 1.00 96.56 83 TRP A C 1
ATOM 612 O O . TRP A 1 83 ? 11.517 -1.436 -0.796 1.00 96.56 83 TRP A O 1
ATOM 622 N N . SER A 1 84 ? 10.329 0.443 -1.152 1.00 97.88 84 SER A N 1
ATOM 623 C CA . S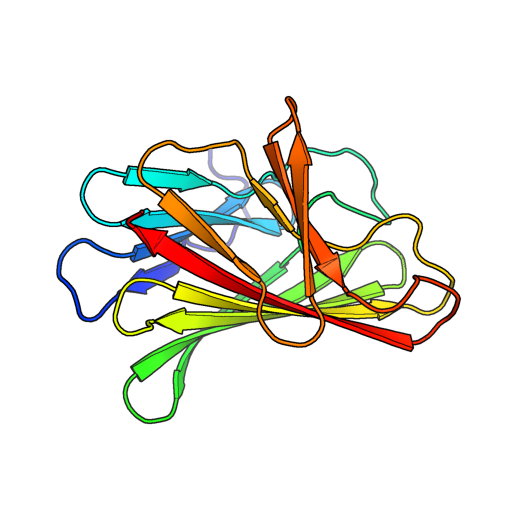ER A 1 84 ? 10.140 0.815 0.244 1.00 97.88 84 SER A CA 1
ATOM 624 C C . SER A 1 84 ? 8.693 1.213 0.493 1.00 97.88 84 SER A C 1
ATOM 626 O O . SER A 1 84 ? 8.048 1.801 -0.377 1.00 97.88 84 SER A O 1
ATOM 628 N N . LEU A 1 85 ? 8.211 0.916 1.692 1.00 98.12 85 LEU A N 1
ATOM 629 C CA . LEU A 1 85 ? 6.871 1.223 2.169 1.00 98.12 85 LEU A CA 1
ATOM 630 C C . LEU A 1 85 ? 6.967 1.828 3.569 1.00 98.12 85 LEU A C 1
ATOM 632 O O . LEU A 1 85 ? 7.678 1.293 4.418 1.00 98.12 85 LEU A O 1
ATOM 636 N N . SER A 1 86 ? 6.187 2.869 3.835 1.00 98.44 86 SER A N 1
ATOM 637 C CA . SER A 1 86 ? 5.759 3.198 5.191 1.00 98.44 86 SER A CA 1
ATOM 638 C C . SER A 1 86 ? 4.240 3.266 5.285 1.00 98.44 86 SER A C 1
ATOM 640 O O . SER A 1 86 ? 3.583 3.745 4.359 1.00 98.44 86 SER A O 1
ATOM 642 N N . VAL A 1 87 ? 3.692 2.790 6.403 1.00 98.56 87 VAL A N 1
ATOM 643 C CA . VAL A 1 87 ? 2.264 2.887 6.723 1.00 98.56 87 VAL A CA 1
ATOM 644 C C . VAL A 1 87 ? 2.100 3.478 8.112 1.00 98.56 87 VAL A C 1
ATOM 646 O O . VAL A 1 87 ? 2.639 2.933 9.075 1.00 98.56 87 VAL A O 1
ATOM 649 N N . GLU A 1 88 ? 1.340 4.560 8.221 1.00 97.94 88 GLU A N 1
ATOM 650 C CA . GLU A 1 88 ? 1.078 5.241 9.490 1.00 97.94 88 GLU A CA 1
ATOM 651 C C . GLU A 1 88 ? -0.423 5.528 9.675 1.00 97.94 88 GLU A C 1
ATOM 653 O O . GLU A 1 88 ? -1.125 5.783 8.692 1.00 97.94 88 GLU A O 1
ATOM 658 N N . PRO A 1 89 ? -0.950 5.464 10.912 1.00 97.56 89 PRO A N 1
ATOM 659 C CA . PRO A 1 89 ? -2.306 5.913 11.217 1.00 97.56 89 PRO A CA 1
ATOM 660 C C . PRO A 1 89 ? -2.508 7.402 10.893 1.00 97.56 89 PRO A C 1
ATOM 662 O O . PRO A 1 89 ? -1.635 8.223 11.173 1.00 97.56 89 PRO A O 1
ATOM 665 N N . THR A 1 90 ? -3.678 7.765 10.369 1.00 96.81 90 THR A N 1
ATOM 666 C CA . THR A 1 90 ? -4.125 9.162 1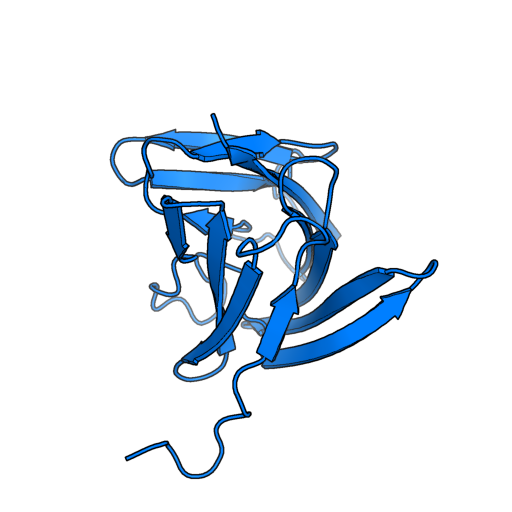0.223 1.00 96.81 90 THR A CA 1
ATOM 667 C C . THR A 1 90 ? -5.217 9.481 11.246 1.00 96.81 90 THR A C 1
ATOM 669 O O . THR A 1 90 ? -5.374 8.791 12.248 1.00 96.81 90 THR A O 1
ATOM 672 N N . THR A 1 91 ? -5.971 10.565 11.053 1.00 95.19 91 THR A N 1
ATOM 673 C CA . THR A 1 91 ? -7.164 10.830 11.871 1.00 95.19 91 THR A CA 1
ATOM 674 C C . THR A 1 91 ? -8.272 9.807 11.607 1.00 95.19 91 THR A C 1
ATOM 676 O O . THR A 1 91 ? -8.983 9.417 12.537 1.00 95.19 91 THR A O 1
ATOM 679 N N . ASP A 1 92 ? -8.404 9.365 10.354 1.00 95.00 92 ASP A N 1
ATOM 680 C CA . ASP A 1 92 ? -9.549 8.580 9.891 1.00 95.00 92 ASP A CA 1
ATOM 681 C C . ASP A 1 92 ? -9.180 7.248 9.239 1.00 95.00 92 ASP A C 1
ATOM 683 O O . ASP A 1 92 ? -10.081 6.482 8.911 1.00 95.00 92 ASP A O 1
ATOM 687 N N . GLY A 1 93 ? -7.899 6.938 9.062 1.00 97.38 93 GLY A N 1
ATOM 688 C CA . GLY A 1 93 ? -7.484 5.720 8.386 1.00 97.38 93 GLY A CA 1
ATOM 689 C C . GLY A 1 93 ? -5.979 5.508 8.408 1.00 97.38 93 GLY A C 1
ATOM 690 O O . GLY A 1 93 ? -5.329 5.673 9.437 1.00 97.38 93 GLY A O 1
ATOM 691 N N . PHE A 1 94 ? -5.417 5.103 7.273 1.00 98.56 94 PHE A N 1
ATOM 692 C CA . PHE A 1 94 ? -3.991 4.813 7.160 1.00 98.56 94 PHE A CA 1
ATOM 693 C C . PHE A 1 94 ? -3.395 5.451 5.917 1.00 98.56 94 PHE A C 1
ATOM 695 O O . PHE A 1 94 ? -3.938 5.327 4.816 1.00 98.56 94 PHE A O 1
ATOM 702 N N . LEU A 1 95 ? -2.249 6.093 6.103 1.00 98.38 95 LEU A N 1
ATOM 703 C CA . LEU A 1 95 ? -1.461 6.702 5.051 1.00 98.38 95 LEU A CA 1
ATOM 704 C C . LEU A 1 95 ? -0.373 5.735 4.613 1.00 98.38 95 LEU A C 1
ATOM 706 O O . LEU A 1 95 ? 0.456 5.312 5.414 1.00 98.38 95 LEU A O 1
ATOM 710 N N . PHE A 1 96 ? -0.379 5.416 3.330 1.00 98.56 96 PHE A N 1
ATOM 711 C CA . PHE A 1 96 ? 0.613 4.597 2.663 1.00 98.56 96 PHE A CA 1
ATOM 712 C C . PHE A 1 96 ? 1.535 5.503 1.868 1.00 98.56 96 PHE A C 1
ATOM 714 O O . PHE A 1 96 ? 1.082 6.352 1.100 1.00 98.56 96 PHE A O 1
ATOM 721 N N . ASP A 1 97 ? 2.832 5.291 2.020 1.00 98.31 97 ASP A N 1
ATOM 722 C CA . ASP A 1 97 ? 3.864 5.993 1.274 1.00 98.31 97 ASP A CA 1
ATOM 723 C C . ASP A 1 97 ? 4.825 4.966 0.695 1.00 98.31 97 ASP A C 1
ATOM 725 O O . ASP A 1 97 ? 5.548 4.270 1.410 1.00 98.31 97 ASP A O 1
ATOM 729 N N . CYS A 1 98 ? 4.753 4.816 -0.619 1.00 97.81 98 CYS A N 1
ATOM 730 C CA . CYS A 1 98 ? 5.493 3.822 -1.362 1.00 97.81 98 CYS A CA 1
ATOM 731 C C . CYS A 1 98 ? 6.522 4.521 -2.237 1.00 97.81 98 CYS A C 1
ATOM 733 O O . CYS A 1 98 ? 6.227 5.529 -2.883 1.00 97.81 98 CYS A O 1
ATOM 735 N N . ALA A 1 99 ? 7.712 3.942 -2.328 1.00 97.31 99 ALA A N 1
ATOM 736 C CA . ALA A 1 99 ? 8.690 4.344 -3.320 1.00 97.31 99 ALA A CA 1
ATOM 737 C C . ALA A 1 99 ? 9.327 3.125 -3.976 1.00 97.31 99 ALA A C 1
ATOM 739 O O . ALA A 1 99 ? 9.534 2.089 -3.346 1.00 97.31 99 ALA A O 1
ATOM 740 N N . CYS A 1 100 ? 9.656 3.266 -5.253 1.00 96.94 100 CYS A N 1
ATOM 741 C CA . CYS A 1 100 ? 10.368 2.265 -6.020 1.00 96.94 100 CYS A CA 1
ATOM 742 C C . CYS A 1 100 ? 11.529 2.923 -6.760 1.00 96.94 100 CYS A C 1
ATOM 744 O O . CYS A 1 100 ? 11.340 3.851 -7.551 1.00 96.94 100 CYS A O 1
ATOM 746 N N . ARG A 1 101 ? 12.743 2.440 -6.494 1.00 96.75 101 ARG A N 1
ATOM 747 C CA . ARG A 1 101 ? 13.945 2.800 -7.238 1.00 96.75 101 ARG A CA 1
ATOM 748 C C . ARG A 1 101 ? 14.161 1.793 -8.355 1.00 96.75 101 ARG A C 1
ATOM 750 O O . ARG A 1 101 ? 14.398 0.616 -8.088 1.00 96.75 101 ARG A O 1
ATOM 757 N N . VAL A 1 102 ? 14.152 2.277 -9.590 1.00 95.62 102 VAL A N 1
ATOM 758 C CA . VAL A 1 102 ? 14.279 1.471 -10.809 1.00 95.62 102 VAL A CA 1
ATOM 759 C C . VAL A 1 102 ? 15.537 1.854 -11.587 1.00 95.62 102 VAL A C 1
ATOM 761 O O . VAL A 1 102 ? 15.973 3.007 -11.570 1.00 95.62 102 VAL A O 1
ATOM 764 N N . LYS A 1 103 ? 16.141 0.878 -12.271 1.00 92.94 103 LYS A N 1
ATOM 765 C CA . LYS A 1 103 ? 17.341 1.077 -13.113 1.00 92.94 103 LYS A CA 1
ATOM 766 C C . LYS A 1 103 ? 17.029 1.254 -14.602 1.00 92.94 103 LYS A C 1
ATOM 768 O O . LYS A 1 103 ? 17.931 1.550 -15.376 1.00 92.94 103 LYS A O 1
ATOM 773 N N . GLN A 1 104 ? 15.777 1.049 -14.990 1.00 91.12 104 GLN A N 1
ATOM 774 C CA . GLN A 1 104 ? 15.267 1.177 -16.352 1.00 91.12 104 GLN A CA 1
ATOM 775 C C . GLN A 1 104 ? 13.819 1.659 -16.294 1.00 91.12 104 GLN A C 1
ATOM 777 O O . GLN A 1 104 ? 13.214 1.622 -15.220 1.00 91.12 104 GLN A O 1
ATOM 782 N N . GLN A 1 105 ? 13.268 2.055 -17.440 1.00 92.94 105 GLN A N 1
ATOM 783 C CA . GLN A 1 105 ? 11.858 2.410 -17.551 1.00 92.94 105 GLN A CA 1
ATOM 784 C C . GLN A 1 105 ? 10.975 1.252 -17.041 1.00 92.94 105 GLN A C 1
ATOM 786 O O . GLN A 1 105 ? 11.085 0.131 -17.556 1.00 92.94 105 GLN A O 1
ATOM 791 N N . PRO A 1 106 ? 10.132 1.489 -16.022 1.00 91.88 106 PRO A N 1
ATOM 792 C CA . PRO A 1 106 ? 9.227 0.469 -15.523 1.00 91.88 106 PRO A CA 1
ATOM 793 C C . PRO A 1 106 ? 8.001 0.341 -16.430 1.00 91.88 106 PRO A C 1
ATOM 795 O O . PRO A 1 106 ? 7.491 1.340 -16.933 1.00 91.88 106 PRO A O 1
ATOM 798 N N . GLY A 1 107 ? 7.514 -0.890 -16.616 1.00 90.31 107 GLY A N 1
ATOM 799 C CA . GLY A 1 107 ? 6.245 -1.129 -17.315 1.00 90.31 107 GLY A CA 1
ATOM 800 C C . GLY A 1 107 ? 5.032 -0.759 -16.459 1.00 90.31 107 GLY A C 1
ATOM 801 O O . GLY A 1 107 ? 4.020 -0.297 -16.976 1.00 90.31 107 GLY A O 1
ATOM 802 N N . TRP A 1 108 ? 5.163 -0.930 -15.142 1.00 92.19 108 TRP A N 1
ATOM 803 C CA . TRP A 1 108 ? 4.138 -0.628 -14.153 1.00 92.19 108 TRP A CA 1
ATOM 804 C C . TRP A 1 108 ? 4.776 -0.328 -12.794 1.00 92.19 108 TRP A C 1
ATOM 806 O O . TRP A 1 108 ? 5.757 -0.973 -12.423 1.00 92.19 108 TRP A O 1
ATOM 816 N N . LEU A 1 109 ? 4.203 0.625 -12.051 1.00 94.25 109 LEU A N 1
ATOM 817 C CA . LEU A 1 109 ? 4.467 0.861 -10.632 1.00 94.25 109 LEU A CA 1
ATOM 818 C C . LEU A 1 109 ? 3.182 1.333 -9.957 1.00 94.25 109 LEU A C 1
ATOM 820 O O . LEU A 1 109 ? 2.554 2.278 -10.430 1.00 94.25 109 LEU A O 1
ATOM 824 N N . GLY A 1 110 ? 2.835 0.733 -8.824 1.00 95.06 110 GLY A N 1
ATOM 825 C CA . GLY A 1 110 ? 1.685 1.186 -8.064 1.00 95.06 110 GLY A CA 1
ATOM 826 C C . GLY A 1 110 ? 1.266 0.248 -6.948 1.00 95.06 110 GLY A C 1
ATOM 827 O O . GLY A 1 110 ? 1.970 -0.700 -6.600 1.00 95.06 110 GLY A O 1
ATOM 828 N N . SER A 1 111 ? 0.100 0.545 -6.389 1.00 95.62 111 SER A N 1
ATOM 829 C CA . SER A 1 111 ? -0.644 -0.310 -5.466 1.00 95.62 111 SER A CA 1
ATOM 830 C C . SER A 1 111 ? -2.030 -0.579 -6.037 1.00 95.62 111 SER A C 1
ATOM 832 O O . SER A 1 111 ? -2.653 0.348 -6.554 1.00 95.62 111 SER A O 1
ATOM 834 N N . SER A 1 112 ? -2.512 -1.816 -5.917 1.00 95.38 112 SER A N 1
ATOM 835 C CA . SER A 1 112 ? -3.808 -2.225 -6.468 1.00 95.38 112 SER A CA 1
ATOM 836 C C . SER A 1 112 ? -4.712 -2.808 -5.385 1.00 95.38 112 SER A C 1
ATOM 838 O O . SER A 1 112 ? -4.249 -3.522 -4.491 1.00 95.38 112 SER A O 1
ATOM 840 N N . TYR A 1 113 ? -5.998 -2.477 -5.459 1.00 95.81 113 TYR A N 1
ATOM 841 C CA . TYR A 1 113 ? -7.036 -2.917 -4.533 1.00 95.81 113 TYR A CA 1
ATOM 842 C C . TYR A 1 113 ? -8.333 -3.196 -5.296 1.00 95.81 113 TYR A C 1
ATOM 844 O O . TYR A 1 113 ? -8.667 -2.432 -6.205 1.00 95.81 113 TYR A O 1
ATOM 852 N N . PRO A 1 114 ? -9.147 -4.175 -4.874 1.00 94.88 114 PRO A N 1
ATOM 853 C CA . PRO A 1 114 ? -10.509 -4.281 -5.368 1.00 94.88 114 PRO A CA 1
ATOM 854 C C . PRO A 1 114 ? -11.334 -3.065 -4.921 1.00 94.88 114 PRO A C 1
ATOM 856 O O . PRO A 1 114 ? -11.099 -2.481 -3.857 1.00 94.88 114 PRO A O 1
ATOM 859 N N . THR A 1 115 ? -12.348 -2.698 -5.709 1.00 93.69 115 THR A N 1
ATOM 860 C CA . THR A 1 115 ? -13.315 -1.671 -5.293 1.00 93.69 115 THR A CA 1
ATOM 861 C C . THR A 1 115 ? -14.072 -2.157 -4.057 1.00 93.69 115 THR A C 1
ATOM 863 O O . THR A 1 115 ? -14.787 -3.156 -4.115 1.00 93.69 115 THR A O 1
ATOM 866 N N . GLN A 1 116 ? -13.953 -1.424 -2.949 1.00 95.12 116 GLN A N 1
ATOM 867 C CA . GLN A 1 116 ? -14.594 -1.759 -1.680 1.00 95.12 116 GLN A CA 1
ATOM 868 C C . GLN A 1 116 ? -15.573 -0.650 -1.264 1.00 95.12 116 GLN A C 1
ATOM 870 O O . GLN A 1 116 ? -15.136 0.415 -0.826 1.00 95.12 116 GLN A O 1
ATOM 875 N N . PRO A 1 117 ? -16.897 -0.881 -1.344 1.00 93.62 117 PRO A N 1
ATOM 876 C CA . PRO A 1 117 ? -17.881 0.066 -0.832 1.00 93.62 117 PRO A CA 1
ATOM 877 C C . PRO A 1 117 ? -17.653 0.384 0.652 1.00 93.62 117 PRO A C 1
ATOM 879 O O . PRO A 1 117 ? -17.376 -0.516 1.452 1.00 93.62 117 PRO A O 1
ATOM 882 N N . GLY A 1 118 ? -17.798 1.662 1.009 1.00 94.31 118 GLY A N 1
ATOM 883 C CA . GLY A 1 118 ? -17.585 2.172 2.368 1.00 94.31 118 GLY A CA 1
ATOM 884 C C . GLY A 1 118 ? -16.139 2.554 2.687 1.00 94.31 118 GLY A C 1
ATOM 885 O O . GLY A 1 118 ? -15.892 3.102 3.760 1.00 94.31 118 GLY A O 1
ATOM 886 N N . LEU A 1 119 ? -15.203 2.303 1.766 1.00 96.56 119 LEU A N 1
ATOM 887 C CA . LEU A 1 119 ? -13.836 2.806 1.831 1.00 96.56 119 LEU A CA 1
ATOM 888 C C . LEU A 1 119 ? -13.554 3.751 0.666 1.00 96.56 119 LEU A C 1
ATOM 890 O O . LEU A 1 119 ? -13.914 3.490 -0.481 1.00 96.56 119 LEU A O 1
ATOM 894 N N . SER A 1 120 ? -12.840 4.826 0.971 1.00 96.19 120 SER A N 1
ATOM 895 C CA . SER A 1 120 ? -12.314 5.779 0.007 1.00 96.19 120 SER A CA 1
ATOM 896 C C . SER A 1 120 ? -10.795 5.706 -0.002 1.00 96.19 120 SER A C 1
ATOM 898 O O . SER A 1 120 ? -10.155 5.718 1.053 1.00 96.19 120 SER A O 1
ATOM 900 N N . ILE A 1 121 ? -10.223 5.674 -1.204 1.00 97.31 121 ILE A N 1
ATOM 901 C CA . ILE A 1 121 ? -8.786 5.832 -1.417 1.00 97.31 121 ILE A CA 1
ATOM 902 C C . ILE A 1 121 ? -8.548 7.247 -1.933 1.00 97.31 121 ILE A C 1
ATOM 904 O O . ILE A 1 121 ? -9.167 7.664 -2.911 1.00 97.31 121 ILE A O 1
ATOM 908 N N . LEU A 1 122 ? -7.671 7.993 -1.267 1.00 96.94 122 LEU A N 1
ATOM 909 C CA . LEU A 1 122 ? -7.309 9.354 -1.644 1.00 96.94 122 LEU A CA 1
ATOM 910 C C . LEU A 1 122 ? -5.861 9.429 -2.098 1.00 96.94 122 LEU A C 1
ATOM 912 O O . LEU A 1 122 ? -4.964 8.989 -1.383 1.00 96.94 122 LEU A O 1
ATOM 916 N N . ALA A 1 123 ? -5.633 10.034 -3.261 1.00 96.81 123 ALA A N 1
ATOM 917 C CA . ALA A 1 123 ? -4.294 10.346 -3.730 1.00 96.81 123 ALA A CA 1
ATOM 918 C C . ALA A 1 123 ? -3.722 11.503 -2.906 1.00 96.81 123 ALA A C 1
ATOM 920 O O . ALA A 1 123 ? -4.402 12.500 -2.666 1.00 96.81 123 ALA A O 1
ATOM 921 N N . HIS A 1 124 ? -2.458 11.375 -2.524 1.00 96.38 124 HIS A N 1
ATOM 922 C CA . HIS A 1 124 ? -1.642 12.460 -1.988 1.00 96.38 124 HIS A CA 1
ATOM 923 C C . HIS A 1 124 ? -0.563 12.848 -3.008 1.00 96.38 124 HIS A C 1
ATOM 925 O O . HIS A 1 124 ? -0.468 12.260 -4.091 1.00 96.38 124 HIS A O 1
ATOM 931 N N . ASP A 1 125 ? 0.246 13.849 -2.659 1.00 90.31 125 ASP A N 1
ATOM 932 C CA . ASP A 1 125 ? 1.302 14.406 -3.506 1.00 90.31 125 ASP A CA 1
ATOM 933 C C . ASP A 1 125 ? 2.106 13.335 -4.253 1.00 90.31 125 ASP A C 1
ATOM 935 O O . ASP A 1 125 ? 2.585 12.357 -3.675 1.00 90.31 125 ASP A O 1
ATOM 939 N N . GLY A 1 126 ? 2.275 13.552 -5.558 1.00 90.56 126 GLY A N 1
ATOM 940 C CA . GLY A 1 126 ? 3.032 12.645 -6.416 1.00 90.56 126 GLY A CA 1
ATOM 941 C C . GLY A 1 126 ? 2.262 11.409 -6.875 1.00 90.56 126 GLY A C 1
ATOM 942 O O . GLY A 1 126 ? 2.901 10.491 -7.375 1.00 90.56 126 GLY A O 1
ATOM 943 N N . SER A 1 127 ? 0.930 11.372 -6.743 1.00 96.81 127 SER A N 1
ATOM 944 C CA . SER A 1 127 ? 0.138 10.167 -7.040 1.00 96.81 127 SER A CA 1
ATOM 945 C C . SER A 1 127 ? -1.099 10.440 -7.879 1.00 96.81 127 SER A C 1
ATOM 947 O O . SER A 1 127 ? -1.681 11.522 -7.823 1.00 96.81 127 SER A O 1
ATOM 949 N N . VAL A 1 128 ? -1.526 9.429 -8.629 1.00 96.62 128 VAL A N 1
ATOM 950 C CA . VAL A 1 128 ? -2.768 9.426 -9.407 1.00 96.62 128 VAL A CA 1
ATOM 951 C C . VAL A 1 128 ? -3.555 8.168 -9.063 1.00 96.62 128 VAL A C 1
ATOM 953 O O . VAL A 1 128 ? -2.982 7.087 -8.951 1.00 96.62 128 VAL A O 1
ATOM 956 N N . ILE A 1 129 ? -4.871 8.313 -8.906 1.00 96.19 129 ILE A N 1
ATOM 957 C CA . ILE A 1 129 ? -5.793 7.184 -8.778 1.00 96.19 129 ILE A CA 1
ATOM 958 C C . ILE A 1 129 ? -6.444 6.920 -10.129 1.00 96.19 129 ILE A C 1
ATOM 960 O O . ILE A 1 129 ? -6.970 7.837 -10.764 1.00 96.19 129 ILE A O 1
ATOM 964 N N . ARG A 1 130 ? -6.452 5.653 -10.535 1.00 94.50 130 ARG A N 1
ATOM 965 C CA . ARG A 1 130 ? -7.273 5.145 -11.632 1.00 94.50 130 ARG A CA 1
ATOM 966 C C . ARG A 1 130 ? -8.238 4.118 -11.072 1.00 94.50 130 ARG A C 1
ATOM 968 O O . ARG A 1 130 ? -7.824 3.208 -10.362 1.00 94.50 130 ARG A O 1
ATOM 975 N N . GLN A 1 131 ? -9.512 4.273 -11.392 1.00 92.44 131 GLN A N 1
ATOM 976 C CA . GLN A 1 131 ? -10.546 3.328 -11.002 1.00 92.44 131 GLN A CA 1
ATOM 977 C C . GLN A 1 131 ? -11.267 2.837 -12.251 1.00 92.44 131 GLN A C 1
ATOM 979 O O . GLN A 1 131 ? -11.686 3.644 -13.083 1.00 92.44 131 GLN A O 1
ATOM 984 N N . ASP A 1 132 ? -11.390 1.522 -12.370 1.00 88.00 132 ASP A N 1
ATOM 985 C CA . ASP A 1 132 ? -12.088 0.835 -13.451 1.00 88.00 132 ASP A CA 1
ATOM 986 C C . ASP A 1 132 ? -12.850 -0.389 -12.904 1.00 88.00 132 ASP A C 1
ATOM 988 O O . ASP A 1 132 ? -13.022 -0.546 -11.692 1.00 88.00 132 ASP A O 1
ATOM 992 N N . GLU A 1 133 ? -13.363 -1.242 -13.794 1.00 84.31 133 GLU A N 1
ATOM 993 C CA . GLU A 1 133 ? -14.077 -2.466 -13.407 1.00 84.31 133 GLU A CA 1
ATOM 994 C C . GLU A 1 133 ? -13.181 -3.486 -12.683 1.00 84.31 133 GLU A C 1
ATOM 996 O O . GLU A 1 133 ? -13.698 -4.321 -11.941 1.00 84.31 133 GLU A O 1
ATOM 1001 N N . ALA A 1 134 ? -11.857 -3.424 -12.871 1.00 82.56 134 ALA A N 1
ATOM 1002 C CA . ALA A 1 134 ? -10.908 -4.326 -12.229 1.00 82.56 134 ALA A CA 1
ATOM 1003 C C . ALA A 1 134 ? -10.582 -3.898 -10.791 1.00 82.56 134 ALA A C 1
ATOM 1005 O O . ALA A 1 134 ? -10.247 -4.748 -9.973 1.00 82.56 134 ALA A O 1
ATOM 1006 N N . GLY A 1 135 ? -10.719 -2.612 -10.459 1.00 92.50 135 GLY A N 1
ATOM 1007 C CA . GLY A 1 135 ? -10.503 -2.118 -9.104 1.00 92.50 135 GLY A CA 1
ATOM 1008 C C . GLY A 1 135 ? -9.984 -0.688 -9.060 1.00 92.50 135 GLY A C 1
ATOM 1009 O O . GLY A 1 135 ? -10.271 0.140 -9.924 1.00 92.50 135 GLY A O 1
ATOM 1010 N N . VAL A 1 136 ? -9.215 -0.401 -8.015 1.00 95.31 136 VAL A N 1
ATOM 1011 C CA . VAL A 1 136 ? -8.552 0.878 -7.776 1.00 95.31 136 VAL A CA 1
ATOM 1012 C C . VAL A 1 136 ? -7.046 0.672 -7.848 1.00 95.31 136 VAL A C 1
ATOM 1014 O O . VAL A 1 136 ? -6.478 -0.133 -7.110 1.00 95.31 136 VAL A O 1
ATOM 1017 N N . ARG A 1 137 ? -6.390 1.446 -8.709 1.00 95.50 137 ARG A N 1
ATOM 1018 C CA . ARG A 1 137 ? -4.936 1.492 -8.846 1.00 95.50 137 ARG A CA 1
ATOM 1019 C C . ARG A 1 137 ? -4.411 2.863 -8.458 1.00 95.50 137 ARG A C 1
ATOM 1021 O O . ARG A 1 137 ? -4.991 3.886 -8.821 1.00 95.50 137 ARG A O 1
ATOM 1028 N N . ILE A 1 138 ? -3.303 2.871 -7.730 1.00 96.75 138 ILE A N 1
ATOM 1029 C CA . ILE A 1 138 ? -2.602 4.077 -7.303 1.00 96.75 138 ILE A CA 1
ATOM 1030 C C . ILE A 1 138 ? -1.208 4.054 -7.911 1.00 96.75 138 ILE A C 1
ATOM 1032 O O . ILE A 1 138 ? -0.438 3.139 -7.636 1.00 96.75 138 ILE A O 1
ATOM 1036 N N . GLU A 1 139 ? -0.890 5.072 -8.702 1.00 95.94 139 GLU A N 1
ATOM 1037 C CA . GLU A 1 139 ? 0.340 5.182 -9.489 1.00 95.94 139 GLU A CA 1
ATOM 1038 C C . GLU A 1 139 ? 1.120 6.449 -9.112 1.00 95.94 139 GLU A C 1
ATOM 1040 O O . GLU A 1 139 ? 0.510 7.429 -8.673 1.00 95.94 139 GLU A O 1
ATOM 1045 N N . PRO A 1 140 ? 2.444 6.490 -9.342 1.00 96.44 140 PRO A N 1
ATOM 1046 C CA . PRO A 1 140 ? 3.194 7.742 -9.377 1.00 96.44 140 PRO A CA 1
ATOM 1047 C C . PRO A 1 140 ? 2.617 8.707 -10.423 1.00 96.44 140 PRO A C 1
ATOM 1049 O O . PRO A 1 140 ? 2.289 8.305 -11.537 1.00 96.44 140 PRO A O 1
ATOM 1052 N N . SER A 1 141 ? 2.533 9.996 -10.096 1.00 93.38 141 SER A N 1
ATOM 1053 C CA . SER A 1 141 ? 2.092 11.028 -11.040 1.00 93.38 141 SER A CA 1
ATOM 1054 C C . SER A 1 141 ? 3.092 11.363 -12.155 1.00 93.38 141 SER A C 1
ATOM 1056 O O . SER A 1 141 ? 2.634 11.706 -13.250 1.00 93.38 141 SER A O 1
ATOM 1058 N N . PRO A 1 142 ? 4.428 11.289 -11.958 1.00 87.31 142 PRO A N 1
ATOM 1059 C CA . PRO A 1 142 ? 5.360 11.455 -13.063 1.00 87.31 142 PRO A CA 1
ATOM 1060 C C . PRO A 1 142 ? 5.199 10.325 -14.078 1.00 87.31 142 PRO A C 1
ATOM 1062 O O . PRO A 1 142 ? 5.035 9.163 -13.708 1.00 87.31 142 PRO A O 1
ATOM 1065 N N . VAL A 1 143 ? 5.316 10.659 -15.363 1.00 87.25 143 VAL A N 1
ATOM 1066 C CA . VAL A 1 143 ? 5.381 9.645 -16.419 1.00 87.25 143 VAL A CA 1
ATOM 1067 C C . VAL A 1 143 ? 6.581 8.740 -16.155 1.00 87.25 143 VAL A C 1
ATOM 1069 O O . VAL A 1 143 ? 7.696 9.214 -15.941 1.00 87.25 143 VAL A O 1
ATOM 1072 N N . LEU A 1 144 ? 6.343 7.432 -16.191 1.00 91.19 144 LEU A N 1
ATOM 1073 C CA . LEU A 1 144 ? 7.373 6.409 -16.077 1.00 91.19 144 LEU A CA 1
ATOM 1074 C C . LEU A 1 144 ? 8.241 6.424 -17.346 1.00 91.19 144 LEU A C 1
ATOM 1076 O O . LEU A 1 144 ? 7.910 5.758 -18.328 1.00 91.19 144 LEU A O 1
ATOM 1080 N N . SER A 1 145 ? 9.308 7.226 -17.364 1.00 88.19 145 SER A N 1
ATOM 1081 C CA . SER A 1 145 ? 10.138 7.431 -18.563 1.00 88.19 145 SER A CA 1
ATOM 1082 C C . SER A 1 145 ? 11.511 6.774 -18.473 1.00 88.19 145 SER A C 1
ATOM 1084 O O . SER A 1 145 ? 11.973 6.213 -19.457 1.00 88.19 145 SER A O 1
ATOM 1086 N N . ASP A 1 146 ? 12.146 6.796 -17.299 1.00 91.94 146 ASP A N 1
ATOM 1087 C CA . ASP A 1 146 ? 13.558 6.433 -17.144 1.00 91.94 146 ASP A CA 1
ATOM 1088 C C . ASP A 1 146 ? 13.866 5.787 -15.785 1.00 91.94 146 ASP A C 1
ATOM 1090 O O . ASP A 1 146 ? 12.992 5.590 -14.934 1.00 91.94 146 ASP A O 1
ATOM 1094 N N . ALA A 1 147 ? 15.146 5.469 -15.575 1.00 93.19 147 ALA A N 1
ATOM 1095 C CA . ALA A 1 147 ? 15.690 5.137 -14.266 1.00 93.19 147 ALA A CA 1
ATOM 1096 C C . ALA A 1 147 ? 15.465 6.281 -13.263 1.00 93.19 147 ALA A C 1
ATOM 1098 O O . ALA A 1 147 ? 15.596 7.459 -13.593 1.00 93.19 147 ALA A O 1
ATOM 1099 N N . GLY A 1 148 ? 15.191 5.939 -12.010 1.00 95.00 148 GLY A N 1
ATOM 1100 C CA . GLY A 1 148 ? 14.914 6.937 -10.986 1.00 95.00 148 GLY A CA 1
ATOM 1101 C C . GLY A 1 148 ? 14.219 6.349 -9.774 1.00 95.00 148 GLY A C 1
ATOM 1102 O O . GLY A 1 148 ? 14.113 5.130 -9.632 1.00 95.00 148 GLY A O 1
ATOM 1103 N N . THR A 1 149 ? 13.753 7.234 -8.901 1.00 96.31 149 THR A N 1
ATOM 1104 C CA . THR A 1 149 ? 12.880 6.872 -7.787 1.00 96.31 149 THR A CA 1
ATOM 1105 C C . THR A 1 149 ? 11.504 7.450 -8.055 1.00 96.31 149 THR A C 1
ATOM 1107 O O . THR A 1 149 ? 11.353 8.667 -8.148 1.00 96.31 149 THR A O 1
ATOM 1110 N N . TYR A 1 150 ? 10.513 6.575 -8.141 1.00 97.19 150 TYR A N 1
ATOM 1111 C CA . TYR A 1 150 ? 9.113 6.949 -8.256 1.00 97.19 150 TYR A CA 1
ATOM 1112 C C . TYR A 1 150 ? 8.445 6.735 -6.907 1.00 97.19 150 TYR A C 1
ATOM 1114 O O . TYR A 1 150 ? 8.683 5.719 -6.257 1.00 97.19 150 TYR A O 1
ATOM 1122 N N . ARG A 1 151 ? 7.632 7.698 -6.481 1.00 97.38 151 ARG A N 1
ATOM 1123 C CA . ARG A 1 151 ? 6.932 7.679 -5.198 1.00 97.38 151 ARG A CA 1
ATOM 1124 C C . ARG A 1 151 ? 5.453 7.912 -5.440 1.00 97.38 151 ARG A C 1
ATOM 1126 O O . ARG A 1 151 ? 5.112 8.738 -6.279 1.00 97.38 151 ARG A O 1
ATOM 1133 N N . TRP A 1 152 ? 4.614 7.198 -4.705 1.00 97.75 152 TRP A N 1
ATOM 1134 C CA . TRP A 1 152 ? 3.178 7.420 -4.652 1.00 97.75 152 TRP A CA 1
ATOM 1135 C C . TRP A 1 152 ? 2.720 7.243 -3.213 1.00 97.75 152 TRP A C 1
ATOM 1137 O O . TRP A 1 152 ? 3.136 6.335 -2.491 1.00 97.75 152 TRP A O 1
ATOM 1147 N N . LYS A 1 153 ? 1.869 8.163 -2.802 1.00 98.06 153 LYS A N 1
ATOM 1148 C CA . LYS A 1 153 ? 1.336 8.320 -1.471 1.00 98.06 153 LYS A CA 1
ATOM 1149 C C . LYS A 1 153 ? -0.181 8.372 -1.555 1.00 98.06 153 LYS A C 1
ATOM 1151 O O . LYS A 1 153 ? -0.751 9.078 -2.387 1.00 98.06 153 LYS A O 1
ATOM 1156 N N . TYR A 1 154 ? -0.845 7.620 -0.697 1.00 98.44 154 TYR A N 1
ATOM 1157 C CA . TYR A 1 154 ? -2.297 7.557 -0.679 1.00 98.44 154 TYR A CA 1
ATOM 1158 C C . TYR A 1 154 ? -2.812 7.205 0.705 1.00 98.44 154 TYR A C 1
ATOM 1160 O O . TYR A 1 154 ? -2.106 6.614 1.514 1.00 98.44 154 TYR A O 1
ATOM 1168 N N . GLU A 1 155 ? -4.057 7.564 0.972 1.00 98.31 155 GLU A N 1
ATOM 1169 C CA . GLU A 1 155 ? -4.727 7.271 2.231 1.00 98.31 155 GLU A CA 1
ATOM 1170 C C . GLU A 1 155 ? -5.943 6.391 1.979 1.00 98.31 155 GLU A C 1
ATOM 1172 O O . GLU A 1 155 ? -6.716 6.654 1.058 1.00 98.31 155 GLU A O 1
ATOM 1177 N N . ILE A 1 156 ? -6.116 5.362 2.807 1.00 98.19 156 ILE A N 1
ATOM 1178 C CA . ILE A 1 156 ? -7.337 4.557 2.852 1.00 98.19 156 ILE A CA 1
ATOM 1179 C C . ILE A 1 156 ? -8.093 4.949 4.114 1.00 98.19 156 ILE A C 1
ATOM 1181 O O . ILE A 1 156 ? -7.558 4.814 5.214 1.00 98.19 156 ILE A O 1
ATOM 1185 N N . ARG A 1 157 ? -9.331 5.417 3.949 1.00 97.50 157 ARG A N 1
ATOM 1186 C CA . ARG A 1 157 ? -10.209 5.882 5.033 1.00 97.50 157 ARG A CA 1
ATOM 1187 C C . ARG A 1 157 ? -11.671 5.494 4.765 1.00 97.50 157 ARG A C 1
ATOM 1189 O O . ARG A 1 157 ? -11.986 5.148 3.625 1.00 97.50 157 ARG A O 1
ATOM 1196 N N . PRO A 1 158 ? -12.580 5.554 5.752 1.00 95.50 158 PRO A N 1
ATOM 1197 C CA . PRO A 1 158 ? -14.010 5.406 5.504 1.00 95.50 158 PRO A CA 1
ATOM 1198 C C . PRO A 1 158 ? -14.518 6.459 4.509 1.00 95.50 158 PRO A C 1
ATOM 1200 O O . PRO A 1 158 ? -14.001 7.581 4.474 1.00 95.50 158 PRO A O 1
ATOM 1203 N N . SER A 1 159 ? -15.496 6.081 3.682 1.00 89.50 159 SER A N 1
ATOM 1204 C CA . SER A 1 159 ? -16.154 6.989 2.729 1.00 89.50 159 SER A CA 1
ATOM 1205 C C . SER A 1 159 ? -17.048 8.030 3.386 1.00 89.50 159 SER A C 1
ATOM 1207 O O . SER A 1 159 ? -17.714 7.699 4.391 1.00 89.50 159 SER A O 1
#

Organism: NCBI:txid2605748

Secondary structure (DSSP, 8-state):
---TTPPPPEEEEPSSTT-EEEEEEETTEEEEEEEETTEEEEPP-----SSS-SS--EEEEEEEEETTEEEEEEEEEETTEEEEEEEEE-SSSEEEEEEEEESS--S---EEE---TTEEEEE-TTEEEEE-SS-EEEEESS---SSEEEEEEEEEEE-

Foldseek 3Di:
DPDPDFDDKDWFDAPPPPWIWIWGDDDQATKIWTDAPPWIWIWDQDDDQLAATQAARWRDWDWDQDPNGTKIWTWDDGDQKIKIWIWGHDPFFIKIKIKIFDQFQDPDDWIWIAAIAQKDKAWDPQWDWDQDNRHITIGGPDHRHTGDMGMTMITIGTD

pLDDT: mean 92.39, std 9.56, range [44.12, 98.62]

Radius of gyration: 15.0 Å; chains: 1; bounding box: 35×41×38 Å